Protein AF-A0A2I1HX69-F1 (afdb_monomer)

Secondary structure (DSSP, 8-state):
-HHHHHHHHHHHHT----SEEE-SSEEEEEEEETTEEEEEEEETTEEEEEEEEE----EEETTEEE----EEEEEEEGGGTEEEEEETTEEEEEEEEE-SSS-TT-EEEEEEEEEE----HHHHHT-HHHHHHHHHHHHHHHTSSSPPPPPHHHHGGGT-S--

Organism: NCBI:txid588596

Foldseek 3Di:
DVFVLVQLVQLVVQDPDPLWDDFDFKIWGWDFWQQKTKIFIDGPRDTLEIDIDGHQDWFDDPHDTGNIKDFSGWDADDRRQWIWTQMQQWIWIKGWDDPPPPDSPRTYIDGPFTATANRRVCCVPPVVVVVVVSSVVVSVQCPDPDHDDHDPVRVVRVVVPDD

Mean predicted aligned error: 9.06 Å

Nearest PDB structures (foldseek):
  4gq2-assembly1_P  TM=5.353E-01  e=1.768E+00  Schizosaccharomyces pombe
  4gq1-assembly1_A  TM=5.417E-01  e=8.609E+00  Schizosaccharomyces pombe
  4fhm-assembly1_A  TM=3.837E-01  e=7.689E+00  Schizosaccharomyces pombe 972h-

pLDDT: mean 76.68, std 12.68, range [36.97, 92.06]

Structure (mmCIF, N/CA/C/O backbone):
data_AF-A0A2I1HX69-F1
#
_entry.id   AF-A0A2I1HX69-F1
#
loop_
_atom_site.group_PDB
_atom_site.id
_atom_site.type_symbol
_atom_site.label_atom_id
_atom_site.label_alt_id
_atom_site.label_comp_id
_atom_site.label_asym_id
_atom_site.label_entity_id
_atom_site.label_seq_id
_atom_site.pdbx_PDB_ins_code
_atom_site.Cartn_x
_atom_site.Cartn_y
_atom_site.Cartn_z
_atom_site.occupancy
_atom_site.B_iso_or_equiv
_atom_site.auth_seq_id
_atom_site.auth_comp_id
_atom_site.auth_asym_id
_atom_site.auth_atom_id
_atom_site.pdbx_PDB_model_num
ATOM 1 N N . MET A 1 1 ? -2.886 -15.969 0.148 1.00 53.28 1 MET A N 1
ATOM 2 C CA . MET A 1 1 ? -2.211 -15.889 -1.166 1.00 53.28 1 MET A CA 1
ATOM 3 C C . MET A 1 1 ? -3.053 -15.129 -2.191 1.00 53.28 1 MET A C 1
ATOM 5 O O . MET A 1 1 ? -2.490 -14.429 -3.021 1.00 53.28 1 MET A O 1
ATOM 9 N N . ASP A 1 2 ? -4.384 -15.167 -2.075 1.00 71.88 2 ASP A N 1
ATOM 10 C CA . ASP A 1 2 ? -5.286 -14.515 -3.035 1.00 71.88 2 ASP A CA 1
ATOM 11 C C . ASP A 1 2 ? -5.300 -12.981 -2.963 1.00 71.88 2 ASP A C 1
ATOM 13 O O . ASP A 1 2 ? -5.399 -12.328 -3.995 1.00 71.88 2 ASP A O 1
ATOM 17 N N . THR A 1 3 ? -5.107 -12.378 -1.785 1.00 76.25 3 THR A N 1
ATOM 18 C CA . THR A 1 3 ? -5.197 -10.915 -1.603 1.00 76.25 3 THR A CA 1
ATOM 19 C C . THR A 1 3 ? -4.167 -10.127 -2.411 1.00 76.25 3 THR A C 1
ATOM 21 O O . THR A 1 3 ? -4.500 -9.122 -3.030 1.00 76.25 3 THR A O 1
ATOM 24 N N . VAL A 1 4 ? -2.915 -10.596 -2.454 1.00 76.44 4 VAL A N 1
ATOM 25 C CA . VAL A 1 4 ? -1.863 -9.949 -3.255 1.00 76.44 4 VAL A CA 1
ATOM 26 C C . VAL A 1 4 ? -2.141 -10.142 -4.750 1.00 76.44 4 VAL A C 1
ATOM 28 O O . VAL A 1 4 ? -1.932 -9.230 -5.541 1.00 76.44 4 VAL A O 1
ATOM 31 N N . SER A 1 5 ? -2.690 -11.292 -5.151 1.00 79.38 5 SER A N 1
ATOM 32 C CA . SER A 1 5 ? -3.111 -11.523 -6.539 1.00 79.38 5 SER A CA 1
ATOM 33 C C . SER A 1 5 ? -4.238 -10.569 -6.958 1.00 79.38 5 SER A C 1
ATOM 35 O O . SER A 1 5 ? -4.168 -9.981 -8.037 1.00 79.38 5 SER A O 1
ATOM 37 N N . ILE A 1 6 ? -5.224 -10.343 -6.080 1.00 82.81 6 ILE A N 1
ATOM 38 C CA . ILE A 1 6 ? -6.309 -9.366 -6.273 1.00 82.81 6 ILE A CA 1
ATOM 39 C C . ILE A 1 6 ? -5.747 -7.941 -6.376 1.00 82.81 6 ILE A C 1
ATOM 41 O O . ILE A 1 6 ? -6.145 -7.198 -7.271 1.00 82.81 6 ILE A O 1
ATOM 45 N N . LEU A 1 7 ? -4.774 -7.576 -5.534 1.00 85.75 7 LEU A N 1
ATOM 46 C CA . LEU A 1 7 ? -4.081 -6.282 -5.597 1.00 85.75 7 LEU A CA 1
ATOM 47 C C . LEU A 1 7 ? -3.451 -6.045 -6.981 1.00 85.75 7 LEU A C 1
ATOM 49 O O . LEU A 1 7 ? -3.661 -5.001 -7.596 1.00 85.75 7 LEU A O 1
ATOM 53 N N . PHE A 1 8 ? -2.741 -7.043 -7.520 1.00 84.25 8 PHE A N 1
ATOM 54 C CA . PHE A 1 8 ? -2.159 -6.956 -8.863 1.00 84.25 8 PHE A CA 1
ATOM 55 C C . PHE A 1 8 ? -3.206 -6.977 -9.987 1.00 84.25 8 PHE A C 1
ATOM 57 O O . PHE A 1 8 ? -2.941 -6.433 -11.054 1.00 84.25 8 PHE A O 1
ATOM 64 N N . GLN A 1 9 ? -4.373 -7.600 -9.793 1.00 83.38 9 GLN A N 1
ATOM 65 C CA . GLN A 1 9 ? -5.479 -7.539 -10.761 1.00 83.38 9 GLN A CA 1
ATOM 66 C C . GLN A 1 9 ? -6.113 -6.144 -10.814 1.00 83.38 9 GLN A C 1
ATOM 68 O O . GLN A 1 9 ? -6.395 -5.649 -11.903 1.00 83.38 9 GLN A O 1
ATOM 73 N N . LYS A 1 10 ? -6.287 -5.489 -9.661 1.00 83.31 10 LYS A N 1
ATOM 74 C CA . LYS A 1 10 ? -6.749 -4.095 -9.579 1.00 83.31 10 LYS A CA 1
ATOM 75 C C . LYS A 1 10 ? -5.788 -3.139 -10.289 1.00 83.31 10 LYS A C 1
ATOM 77 O O . LYS A 1 10 ? -6.214 -2.350 -11.129 1.00 83.31 10 LYS A O 1
ATOM 82 N N . ALA A 1 11 ? -4.486 -3.304 -10.045 1.00 80.75 11 ALA A N 1
ATOM 83 C CA . ALA A 1 11 ? -3.436 -2.538 -10.717 1.00 80.75 11 ALA A CA 1
ATOM 84 C C . ALA A 1 11 ? -3.437 -2.716 -12.251 1.00 80.75 11 ALA A C 1
ATOM 86 O O . ALA A 1 11 ? -3.149 -1.772 -12.987 1.00 80.75 11 ALA A O 1
ATOM 87 N N . ASP A 1 12 ? -3.787 -3.912 -12.741 1.00 78.00 12 ASP A N 1
ATOM 88 C CA . ASP A 1 12 ? -3.918 -4.216 -14.177 1.00 78.00 12 ASP A CA 1
ATOM 89 C C . ASP A 1 12 ? -5.037 -3.377 -14.827 1.00 78.00 12 ASP A C 1
ATOM 91 O O . ASP A 1 12 ? -4.883 -2.854 -15.932 1.00 78.00 12 ASP A O 1
ATOM 95 N N . ASN A 1 13 ? -6.149 -3.195 -14.108 1.00 71.12 13 ASN A N 1
ATOM 96 C CA . ASN A 1 13 ? -7.350 -2.527 -14.610 1.00 71.12 13 ASN A CA 1
ATOM 97 C C . ASN A 1 13 ? -7.335 -0.993 -14.461 1.00 71.12 13 ASN A C 1
ATOM 99 O O . ASN A 1 13 ? -8.248 -0.348 -14.978 1.00 71.12 13 ASN A O 1
ATOM 103 N N . ARG A 1 14 ? -6.328 -0.404 -13.788 1.00 62.47 14 ARG A N 1
ATOM 104 C CA . ARG A 1 14 ? -6.227 1.040 -13.462 1.00 62.47 14 ARG A CA 1
ATOM 105 C C . ARG A 1 14 ? -7.560 1.673 -13.035 1.00 62.47 14 ARG A C 1
ATOM 107 O O . ARG A 1 14 ? -7.845 2.819 -13.389 1.00 62.47 14 ARG A O 1
ATOM 114 N N . SER A 1 15 ? -8.397 0.949 -12.297 1.00 56.56 15 SER A N 1
ATOM 115 C CA . SER A 1 15 ? -9.481 1.621 -11.591 1.00 56.56 15 SER A CA 1
ATOM 116 C C . SER A 1 15 ? -8.821 2.576 -10.608 1.00 56.56 15 SER A C 1
ATOM 118 O O . SER A 1 15 ? -8.032 2.115 -9.788 1.00 56.56 15 SER A O 1
ATOM 120 N N . LEU A 1 16 ? -9.093 3.882 -10.723 1.00 56.28 16 LEU A N 1
ATOM 121 C CA . LEU A 1 16 ? -8.783 4.840 -9.661 1.00 56.28 16 LEU A CA 1
ATOM 122 C C . LEU A 1 16 ? -9.307 4.225 -8.363 1.00 56.28 16 LEU A C 1
ATOM 124 O O . LEU A 1 16 ? -10.518 4.024 -8.228 1.00 56.28 16 LEU A O 1
ATOM 128 N N . GLU A 1 17 ? -8.398 3.799 -7.488 1.00 60.59 17 GLU A N 1
ATOM 129 C CA . GLU A 1 17 ? -8.819 3.157 -6.253 1.00 60.59 17 GLU A CA 1
ATOM 130 C C . GLU A 1 17 ? -9.500 4.200 -5.374 1.00 60.59 17 GLU A C 1
ATOM 132 O O . GLU A 1 17 ? -9.122 5.376 -5.376 1.00 60.59 17 GLU A O 1
ATOM 137 N N . PRO A 1 18 ? -10.502 3.780 -4.598 1.00 61.00 18 PRO A N 1
ATOM 138 C CA . PRO A 1 18 ? -11.043 4.644 -3.580 1.00 61.00 18 PRO A CA 1
ATOM 139 C C . PRO A 1 18 ? -9.947 4.940 -2.545 1.00 61.00 18 PRO A C 1
ATOM 141 O O . PRO A 1 18 ? -9.294 4.033 -2.028 1.00 61.00 18 PRO A O 1
ATOM 144 N N . THR A 1 19 ? -9.793 6.222 -2.219 1.00 65.62 19 THR A N 1
ATOM 145 C CA . THR A 1 19 ? -9.029 6.731 -1.064 1.00 65.62 19 THR A CA 1
ATOM 146 C C . THR A 1 19 ? -9.501 6.064 0.237 1.00 65.62 19 THR A C 1
ATOM 148 O O . THR A 1 19 ? -8.739 5.879 1.178 1.00 65.62 19 THR A O 1
ATOM 151 N N . GLU A 1 20 ? -10.752 5.593 0.245 1.00 75.56 20 GLU A N 1
ATOM 152 C CA . GLU A 1 20 ? -11.404 4.949 1.371 1.00 75.56 20 GLU A CA 1
ATOM 153 C C . GLU A 1 20 ? -11.622 3.441 1.154 1.00 75.56 20 GLU A C 1
ATOM 155 O O . GLU A 1 20 ? -12.283 3.011 0.206 1.00 75.56 20 GLU A O 1
ATOM 160 N N . LEU A 1 21 ? -11.171 2.619 2.102 1.00 76.56 21 LEU A N 1
ATOM 161 C CA . LEU A 1 21 ? -11.472 1.189 2.157 1.00 76.56 21 LEU A CA 1
ATOM 162 C C . LEU A 1 21 ? -12.342 0.890 3.374 1.00 76.56 21 LEU A C 1
ATOM 164 O O . LEU A 1 21 ? -11.879 0.918 4.515 1.00 76.56 21 LEU A O 1
ATOM 168 N N . ALA A 1 22 ? -13.610 0.567 3.141 1.00 74.69 22 ALA A N 1
ATOM 169 C CA . ALA A 1 22 ? -14.534 0.189 4.202 1.00 74.69 22 ALA A CA 1
ATOM 170 C C . ALA A 1 22 ? -14.663 -1.335 4.306 1.00 74.69 22 ALA A C 1
ATOM 172 O O . ALA A 1 22 ? -14.965 -2.019 3.329 1.00 74.69 22 ALA A O 1
ATOM 173 N N . GLY A 1 23 ? -14.489 -1.855 5.518 1.00 66.31 23 GLY A N 1
ATOM 174 C CA . GLY A 1 23 ? -14.845 -3.217 5.886 1.00 66.31 23 GLY A CA 1
ATOM 175 C C . GLY A 1 23 ? -15.767 -3.238 7.105 1.00 66.31 23 GLY A C 1
ATOM 176 O O . GLY A 1 23 ? -15.994 -2.209 7.735 1.00 66.31 23 GLY A O 1
ATOM 177 N N . ASN A 1 24 ? -16.314 -4.412 7.437 1.00 68.38 24 ASN A N 1
ATOM 178 C CA . ASN A 1 24 ? -17.441 -4.617 8.367 1.00 68.38 24 ASN A CA 1
ATOM 179 C C . ASN A 1 24 ? -17.519 -3.678 9.594 1.00 68.38 24 ASN A C 1
ATOM 181 O O . ASN A 1 24 ? -18.615 -3.262 9.959 1.00 68.38 24 ASN A O 1
ATOM 185 N N . LEU A 1 25 ? -16.396 -3.368 10.258 1.00 79.12 25 LEU A N 1
ATOM 186 C CA . LEU A 1 25 ? -16.366 -2.529 11.469 1.00 79.12 25 LEU A CA 1
ATOM 187 C C . LEU A 1 25 ? -15.331 -1.395 11.446 1.00 79.12 25 LEU A C 1
ATOM 189 O O . LEU A 1 25 ? -15.392 -0.510 12.305 1.00 79.12 25 LEU A O 1
ATOM 193 N N . ILE A 1 26 ? -14.390 -1.431 10.503 1.00 84.56 26 ILE A N 1
ATOM 194 C CA . ILE A 1 26 ? -13.247 -0.523 10.417 1.00 84.56 26 ILE A CA 1
ATOM 195 C C . ILE A 1 26 ? -13.164 -0.001 8.985 1.00 84.56 26 ILE A C 1
ATOM 197 O O . ILE A 1 26 ? -13.303 -0.760 8.024 1.00 84.56 26 ILE A O 1
ATOM 201 N N . LYS A 1 27 ? -12.940 1.303 8.861 1.00 89.69 27 LYS A N 1
ATOM 202 C CA . LYS A 1 27 ? -12.682 1.994 7.603 1.00 89.69 27 LYS A CA 1
ATOM 203 C C . LYS A 1 27 ? -11.261 2.539 7.637 1.00 89.69 27 LYS A C 1
ATOM 205 O O . LYS A 1 27 ? -10.871 3.148 8.627 1.00 89.69 27 LYS A O 1
ATOM 210 N N . TRP A 1 28 ? -10.526 2.326 6.559 1.00 90.44 28 TRP A N 1
ATOM 211 C CA . TRP A 1 28 ? -9.242 2.961 6.306 1.00 90.44 28 TRP A CA 1
ATOM 212 C C . TRP A 1 28 ? -9.436 4.109 5.332 1.00 90.44 28 TRP A C 1
ATOM 214 O O . TRP A 1 28 ? -10.172 3.966 4.357 1.00 90.44 28 TRP A O 1
ATOM 224 N N . ASP A 1 29 ? -8.767 5.214 5.597 1.00 91.06 29 ASP A N 1
ATOM 225 C CA . ASP A 1 29 ? -8.635 6.334 4.681 1.00 91.06 29 ASP A CA 1
ATOM 226 C C . ASP A 1 29 ? -7.145 6.540 4.395 1.00 91.06 29 ASP A C 1
ATOM 228 O O . ASP A 1 29 ? -6.323 6.584 5.317 1.00 91.06 29 ASP A O 1
ATOM 232 N N . ILE A 1 30 ? -6.784 6.533 3.117 1.00 90.69 30 ILE A N 1
ATOM 233 C CA . ILE A 1 30 ? -5.407 6.436 2.634 1.00 90.69 30 ILE A CA 1
ATOM 234 C C . ILE A 1 30 ? -5.159 7.599 1.689 1.00 90.69 30 ILE A C 1
ATOM 236 O O . ILE A 1 30 ? -5.644 7.603 0.560 1.00 90.69 30 ILE A O 1
ATOM 240 N N . HIS A 1 31 ? -4.329 8.539 2.118 1.00 88.50 31 HIS A N 1
ATOM 241 C CA . HIS A 1 31 ? -3.884 9.640 1.276 1.00 88.50 31 HIS A CA 1
ATOM 242 C C . HIS A 1 31 ? -2.416 9.427 0.917 1.00 88.50 31 HIS A C 1
ATOM 244 O O . HIS A 1 31 ? -1.584 9.211 1.798 1.00 88.50 31 HIS A O 1
ATOM 250 N N . VAL A 1 32 ? -2.111 9.463 -0.379 1.00 85.31 32 VAL A N 1
ATOM 251 C CA . VAL A 1 32 ? -0.753 9.338 -0.916 1.00 85.31 32 VAL A CA 1
ATOM 252 C C . VAL A 1 32 ? -0.515 10.525 -1.837 1.00 85.31 32 VAL A C 1
ATOM 254 O O . VAL A 1 32 ? -1.306 10.737 -2.756 1.00 85.31 32 VAL A O 1
ATOM 257 N N . GLY A 1 33 ? 0.530 11.296 -1.559 1.00 82.31 33 GLY A N 1
ATOM 258 C CA . GLY A 1 33 ? 0.941 12.440 -2.369 1.00 82.31 33 GLY A CA 1
ATOM 259 C C . GLY A 1 33 ? 2.012 13.272 -1.670 1.00 82.31 33 GLY A C 1
ATOM 260 O O . GLY A 1 33 ? 2.161 13.200 -0.449 1.00 82.31 33 GLY A O 1
ATOM 261 N N . ASP A 1 34 ? 2.773 14.035 -2.448 1.00 79.81 34 ASP A N 1
ATOM 262 C CA . ASP A 1 34 ? 3.887 14.879 -1.996 1.00 79.81 34 ASP A CA 1
ATOM 263 C C . ASP A 1 34 ? 4.971 14.098 -1.221 1.00 79.81 34 ASP A C 1
ATOM 265 O O . ASP A 1 34 ? 5.597 14.618 -0.297 1.00 79.81 34 ASP A O 1
ATOM 269 N N . GLY A 1 35 ? 5.168 12.817 -1.559 1.00 79.62 35 GLY A N 1
ATOM 270 C CA . GLY A 1 35 ? 6.079 11.916 -0.836 1.00 79.62 35 GLY A CA 1
ATOM 271 C C . GLY A 1 35 ? 5.568 11.494 0.548 1.00 79.62 35 GLY A C 1
ATOM 272 O O . GLY A 1 35 ? 6.295 10.878 1.329 1.00 79.62 35 GLY A O 1
ATOM 273 N N . ILE A 1 36 ? 4.311 11.803 0.875 1.00 86.12 36 ILE A N 1
ATOM 274 C CA . ILE A 1 36 ? 3.687 11.505 2.164 1.00 86.12 36 ILE A CA 1
ATOM 275 C C . ILE A 1 36 ? 2.636 10.413 1.982 1.00 86.12 36 ILE A C 1
ATOM 277 O O . ILE A 1 36 ? 1.779 10.478 1.099 1.00 86.12 36 ILE A O 1
ATOM 281 N N . ILE A 1 37 ? 2.670 9.413 2.862 1.00 88.81 37 ILE A N 1
ATOM 282 C CA . ILE A 1 37 ? 1.570 8.465 3.049 1.00 88.81 37 ILE A CA 1
ATOM 283 C C . ILE A 1 37 ? 0.916 8.757 4.390 1.00 88.81 37 ILE A C 1
ATOM 285 O O . ILE A 1 37 ? 1.543 8.640 5.445 1.00 88.81 37 ILE A O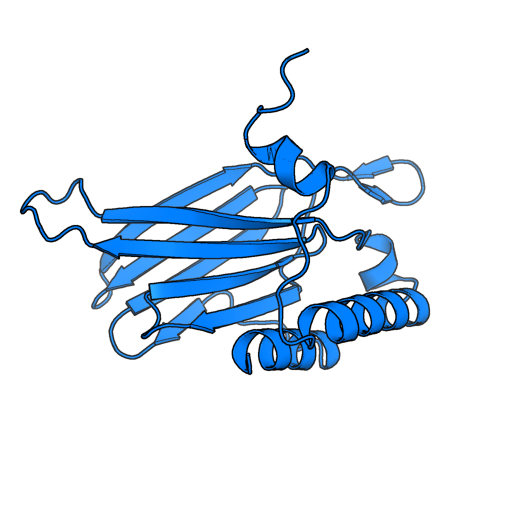 1
ATOM 289 N N . LYS A 1 38 ? -0.369 9.098 4.343 1.00 91.62 38 LYS A N 1
ATOM 290 C CA . LYS A 1 38 ? -1.221 9.292 5.510 1.00 91.62 38 LYS A CA 1
ATOM 291 C C . LYS A 1 38 ? -2.266 8.186 5.580 1.00 91.62 38 LYS A C 1
ATOM 293 O O . LYS A 1 38 ? -3.025 7.972 4.636 1.00 91.62 38 LYS A O 1
ATOM 298 N N . LEU A 1 39 ? -2.315 7.510 6.720 1.00 91.12 39 LEU A N 1
ATOM 299 C CA . LEU A 1 39 ? -3.253 6.439 7.026 1.00 91.12 39 LEU A CA 1
ATOM 300 C C . LEU A 1 39 ? -4.105 6.830 8.219 1.00 91.12 39 LEU A C 1
ATOM 302 O O . LEU A 1 39 ? -3.582 7.075 9.305 1.00 91.12 39 LEU A O 1
ATOM 306 N N . GLU A 1 40 ? -5.414 6.818 8.036 1.00 92.06 40 GLU A N 1
ATOM 307 C CA . GLU A 1 40 ? -6.387 7.078 9.087 1.00 92.06 40 GLU A CA 1
ATOM 308 C C . GLU A 1 40 ? -7.324 5.883 9.228 1.00 92.06 40 GLU A C 1
ATOM 310 O O . GLU A 1 40 ? -7.834 5.333 8.252 1.00 92.06 40 GLU A O 1
ATOM 315 N N . VAL A 1 41 ? -7.556 5.463 10.467 1.00 89.50 41 VAL A N 1
ATOM 316 C CA . VAL A 1 41 ? -8.439 4.342 10.785 1.00 89.50 41 VAL A CA 1
ATOM 317 C C . VAL A 1 41 ? -9.655 4.875 11.521 1.00 89.50 41 VAL A C 1
ATOM 319 O O . VAL A 1 41 ? -9.542 5.498 12.579 1.00 89.50 41 VAL A O 1
ATOM 322 N N . PHE A 1 42 ? -10.837 4.574 10.995 1.00 88.19 42 PHE A N 1
ATOM 323 C CA . PHE A 1 42 ? -12.126 4.970 11.540 1.00 88.19 42 PHE A CA 1
ATOM 324 C C . PHE A 1 42 ? -12.918 3.753 12.014 1.00 88.19 42 PHE A C 1
ATOM 326 O O . PHE A 1 42 ? -13.041 2.750 11.312 1.00 88.19 42 PHE A O 1
ATOM 333 N N . LYS A 1 43 ? -13.547 3.859 13.186 1.00 87.06 43 LYS A N 1
ATOM 334 C CA . LYS A 1 43 ? -14.467 2.845 13.728 1.00 87.06 43 LYS A CA 1
ATOM 335 C C . LYS A 1 43 ? -15.754 3.525 14.160 1.00 87.06 43 LYS A C 1
ATOM 337 O O . LYS A 1 43 ? -15.730 4.460 14.958 1.00 87.06 43 LYS A O 1
ATOM 342 N N . LYS A 1 44 ? -16.891 3.075 13.615 1.00 85.62 44 LYS A N 1
ATOM 343 C CA . LYS A 1 44 ? -18.216 3.700 13.829 1.00 85.62 44 LYS A CA 1
ATOM 344 C C . LYS A 1 44 ? -18.216 5.223 13.574 1.00 85.62 44 LYS A C 1
ATOM 346 O O . LYS A 1 44 ? -18.838 5.975 14.318 1.00 85.62 44 LYS A O 1
ATOM 351 N N . GLY A 1 45 ? -17.473 5.674 12.559 1.00 83.62 45 GLY A N 1
ATOM 352 C CA . GLY A 1 45 ? -17.372 7.089 12.177 1.00 83.62 45 GLY A CA 1
ATOM 353 C C . GLY A 1 45 ? -16.453 7.953 13.051 1.00 83.62 45 GLY A C 1
ATOM 354 O O . GLY A 1 45 ? -16.385 9.155 12.829 1.00 83.62 45 GLY A O 1
ATOM 355 N N . LYS A 1 46 ? -15.742 7.378 14.030 1.00 87.38 46 LYS A N 1
ATOM 356 C CA . LYS A 1 46 ? -14.738 8.092 14.834 1.00 87.38 46 LYS A CA 1
ATOM 357 C C . LYS A 1 46 ? -13.330 7.701 14.404 1.00 87.38 46 LYS A C 1
ATOM 359 O O . LYS A 1 46 ? -13.069 6.505 14.267 1.00 87.38 46 LYS A O 1
ATOM 364 N N . LEU A 1 47 ? -12.448 8.688 14.235 1.00 88.62 47 LEU A N 1
ATOM 365 C CA . LEU A 1 47 ? -11.012 8.469 14.053 1.00 88.62 47 LEU A CA 1
ATOM 366 C C . LEU A 1 47 ? -10.453 7.806 15.316 1.00 88.62 47 LEU A C 1
ATOM 368 O O . LEU A 1 47 ? -10.690 8.288 16.425 1.00 88.62 47 LEU A O 1
ATOM 372 N N . ILE A 1 48 ? -9.764 6.680 15.152 1.00 88.69 48 ILE A N 1
ATOM 373 C CA . ILE A 1 48 ? -9.195 5.910 16.267 1.00 88.69 48 ILE A CA 1
ATOM 374 C C . ILE A 1 48 ? -7.677 5.768 16.203 1.00 88.69 48 ILE A C 1
ATOM 376 O O 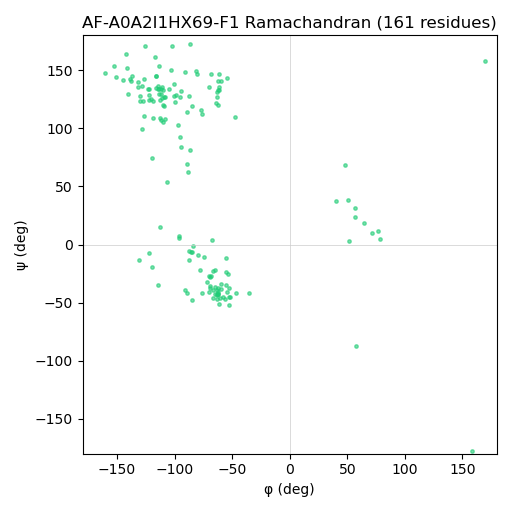. ILE A 1 48 ? -7.074 5.438 17.220 1.00 88.69 48 ILE A O 1
ATOM 380 N N . SER A 1 49 ? -7.070 5.967 15.035 1.00 87.88 49 SER A N 1
ATOM 381 C CA . SER A 1 49 ? -5.620 5.961 14.861 1.00 87.88 49 SER A CA 1
ATOM 382 C C . SER A 1 49 ? -5.260 6.674 13.564 1.00 87.88 49 SER A C 1
ATOM 384 O O . SER A 1 49 ? -6.023 6.625 12.598 1.00 87.88 49 SER A O 1
ATOM 386 N N . GLU A 1 50 ? -4.104 7.320 13.562 1.00 90.75 50 GLU A N 1
ATOM 387 C CA . GLU A 1 50 ? -3.533 8.044 12.432 1.00 90.75 50 GLU A CA 1
ATOM 388 C C . GLU A 1 50 ? -2.035 7.726 12.381 1.00 90.75 50 GLU A C 1
ATOM 390 O O . GLU A 1 50 ? -1.378 7.616 13.422 1.00 90.75 50 GLU A O 1
ATOM 395 N N . ARG A 1 51 ? -1.492 7.554 11.177 1.00 88.44 51 ARG A N 1
ATOM 396 C CA . ARG A 1 51 ? -0.055 7.418 10.928 1.00 88.44 51 ARG A CA 1
ATOM 397 C C . ARG A 1 51 ? 0.296 8.173 9.661 1.00 88.44 51 ARG A C 1
ATOM 399 O O . ARG A 1 51 ? -0.315 7.948 8.623 1.00 88.44 51 ARG A O 1
ATOM 406 N N . THR A 1 52 ? 1.313 9.015 9.760 1.00 89.06 52 THR A N 1
ATOM 407 C CA . THR A 1 52 ? 1.861 9.766 8.634 1.00 89.06 52 THR A CA 1
ATOM 408 C C . THR A 1 52 ? 3.330 9.419 8.507 1.00 89.06 52 THR A C 1
ATOM 410 O O . THR A 1 52 ? 4.067 9.476 9.492 1.00 89.06 52 THR A O 1
ATOM 413 N N . GLU A 1 53 ? 3.749 9.046 7.308 1.00 85.44 53 GLU A N 1
ATOM 414 C CA . GLU A 1 53 ? 5.129 8.698 6.995 1.00 85.44 53 GLU A CA 1
ATOM 415 C C . GLU A 1 53 ? 5.577 9.423 5.737 1.00 85.44 53 GLU A C 1
ATOM 417 O O . GLU A 1 53 ? 4.827 9.519 4.767 1.00 85.44 53 GLU A O 1
ATOM 422 N N . ASN A 1 54 ? 6.819 9.899 5.767 1.00 85.12 54 ASN A N 1
ATOM 423 C CA . ASN A 1 54 ? 7.462 10.529 4.626 1.00 85.12 54 ASN A CA 1
ATOM 424 C C . ASN A 1 54 ? 8.377 9.502 3.965 1.00 85.12 54 ASN A C 1
ATOM 426 O O . ASN A 1 54 ? 9.279 8.959 4.608 1.00 85.12 54 ASN A O 1
ATOM 430 N N . TYR A 1 55 ? 8.142 9.254 2.688 1.00 80.62 55 TYR A N 1
ATOM 431 C CA . TYR A 1 55 ? 8.883 8.317 1.867 1.00 80.62 55 TYR A CA 1
ATOM 432 C C . TYR A 1 55 ? 9.676 9.101 0.829 1.00 80.62 55 TYR A C 1
ATOM 434 O O . TYR A 1 55 ? 9.095 9.622 -0.111 1.00 80.62 55 TYR A O 1
ATOM 442 N N . HIS A 1 56 ? 10.998 9.175 1.012 1.00 80.44 56 HIS A N 1
ATOM 443 C CA . HIS A 1 56 ? 11.889 9.870 0.083 1.00 80.44 56 HIS A CA 1
ATOM 444 C C . HIS A 1 56 ? 12.473 8.892 -0.945 1.00 80.44 56 HIS A C 1
ATOM 446 O O . HIS A 1 56 ? 13.577 8.359 -0.757 1.00 80.44 56 HIS A O 1
ATOM 452 N N . PHE A 1 57 ? 11.731 8.625 -2.020 1.00 78.12 57 PHE A N 1
ATOM 453 C CA . PHE A 1 57 ? 12.185 7.817 -3.154 1.00 78.12 57 PHE A CA 1
ATOM 454 C C . PHE A 1 57 ? 12.158 8.625 -4.457 1.00 78.12 57 PHE A C 1
ATOM 456 O O . PHE A 1 57 ? 11.344 8.356 -5.343 1.00 78.12 57 PHE A O 1
ATOM 463 N N . PRO A 1 58 ? 13.107 9.557 -4.646 1.00 77.25 58 PRO A N 1
ATOM 464 C CA . PRO A 1 58 ? 13.098 10.419 -5.810 1.00 77.25 58 PRO A CA 1
ATOM 465 C C . PRO A 1 58 ? 13.236 9.611 -7.101 1.00 77.25 58 PRO A C 1
ATOM 467 O O . PRO A 1 58 ? 14.132 8.772 -7.248 1.00 77.25 58 PRO A O 1
ATOM 470 N N . TYR A 1 59 ? 12.385 9.910 -8.073 1.00 73.81 59 TYR A N 1
ATOM 471 C CA . TYR A 1 59 ? 12.458 9.371 -9.421 1.00 73.81 59 TYR A CA 1
ATOM 472 C C . TYR A 1 59 ? 12.791 10.485 -10.414 1.00 73.81 59 TYR A C 1
ATOM 474 O O . TYR A 1 59 ? 12.522 11.668 -10.200 1.00 73.81 59 TYR A O 1
ATOM 482 N N . LYS A 1 60 ? 13.418 10.104 -11.529 1.00 71.62 60 LYS A N 1
ATOM 483 C CA . LYS A 1 60 ? 13.779 11.055 -12.579 1.00 71.62 60 LYS A CA 1
ATOM 484 C C . LYS A 1 60 ? 12.591 11.271 -13.511 1.00 71.62 60 LYS A C 1
ATOM 486 O O . LYS A 1 60 ? 12.178 10.343 -14.210 1.00 71.62 60 LYS A O 1
ATOM 491 N N . TYR A 1 61 ? 12.112 12.504 -13.589 1.00 69.31 61 TYR A N 1
ATOM 492 C CA . TYR A 1 61 ? 11.132 12.940 -14.572 1.00 69.31 61 TYR A CA 1
ATOM 493 C C . TYR A 1 61 ? 11.799 13.880 -15.572 1.00 69.31 61 TYR A C 1
ATOM 495 O O . TYR A 1 61 ? 12.085 15.035 -15.270 1.00 69.31 61 TYR A O 1
ATOM 503 N N . ILE A 1 62 ? 12.054 13.382 -16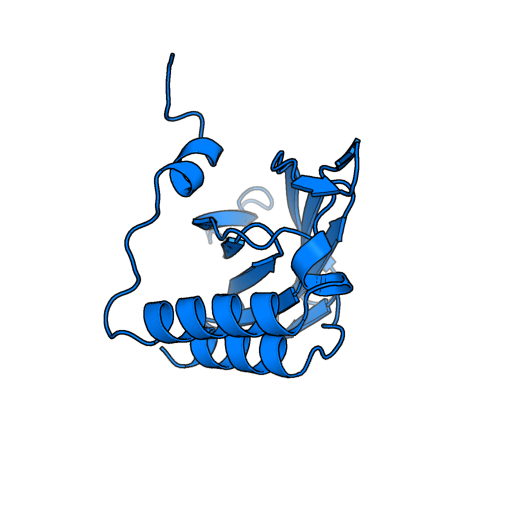.785 1.00 73.62 62 ILE A N 1
ATOM 504 C CA . ILE A 1 62 ? 12.716 14.129 -17.867 1.00 73.62 62 ILE A CA 1
ATOM 505 C C . ILE A 1 62 ? 14.108 14.641 -17.439 1.00 73.62 62 ILE A C 1
ATOM 507 O O . ILE A 1 62 ? 15.100 13.940 -17.652 1.00 73.62 62 ILE A O 1
ATOM 511 N N . ASN A 1 63 ? 14.179 15.826 -16.824 1.00 73.44 63 ASN A N 1
ATOM 512 C CA . ASN A 1 63 ? 15.401 16.495 -16.379 1.00 73.44 63 ASN A CA 1
ATOM 513 C C . ASN A 1 63 ? 15.426 16.820 -14.877 1.00 73.44 63 ASN A C 1
ATOM 515 O O . ASN A 1 63 ? 16.490 17.197 -14.395 1.00 73.44 63 ASN A O 1
ATOM 519 N N . ASP A 1 64 ? 14.322 16.616 -14.154 1.00 75.62 64 ASP A N 1
ATOM 520 C CA . ASP A 1 64 ? 14.203 16.927 -12.729 1.00 75.62 64 ASP A CA 1
ATOM 521 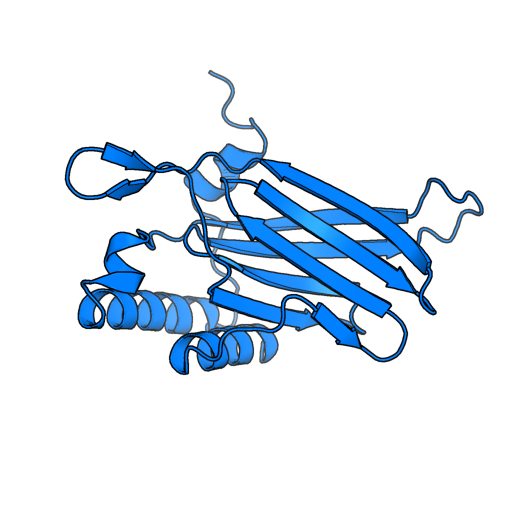C C . ASP A 1 64 ? 13.957 15.663 -11.896 1.00 75.62 64 ASP A C 1
ATOM 523 O O . ASP A 1 64 ? 13.584 14.603 -12.414 1.00 75.62 64 ASP A O 1
ATOM 527 N N . PHE A 1 65 ? 14.213 15.769 -10.594 1.00 74.94 65 PHE A N 1
ATOM 528 C CA . PHE A 1 65 ? 13.880 14.733 -9.623 1.00 74.94 65 PHE A CA 1
ATOM 529 C C . PHE A 1 65 ? 12.602 15.120 -8.897 1.00 74.94 65 PHE A C 1
ATOM 531 O O . PHE A 1 65 ? 12.505 16.216 -8.349 1.00 74.94 65 PHE A O 1
ATOM 538 N N . HIS A 1 66 ? 11.648 14.201 -8.889 1.00 74.62 66 HIS A N 1
ATOM 539 C CA . HIS A 1 66 ? 10.400 14.332 -8.156 1.00 74.62 66 HIS A CA 1
ATOM 540 C C . HIS A 1 66 ? 10.342 13.245 -7.100 1.00 74.62 66 HIS A C 1
ATOM 542 O O . HIS A 1 66 ? 10.827 12.139 -7.321 1.00 74.62 66 HIS A O 1
ATOM 548 N N . ASP A 1 67 ? 9.747 13.576 -5.966 1.00 76.56 67 ASP A N 1
ATOM 549 C CA . ASP A 1 67 ? 9.565 12.665 -4.836 1.00 76.56 67 ASP A CA 1
ATOM 550 C C . ASP A 1 67 ? 8.086 12.327 -4.618 1.00 76.56 67 ASP A C 1
ATOM 552 O O . ASP A 1 67 ? 7.687 11.849 -3.564 1.00 76.56 67 ASP A O 1
ATOM 556 N N . ASP A 1 68 ? 7.256 12.629 -5.618 1.00 79.12 68 ASP A N 1
ATOM 557 C CA . ASP A 1 68 ? 5.830 12.366 -5.543 1.00 79.12 68 ASP A CA 1
ATOM 558 C C . ASP A 1 68 ? 5.525 10.900 -5.863 1.00 79.12 68 ASP A C 1
ATOM 560 O O . ASP A 1 68 ? 6.215 10.228 -6.639 1.00 79.12 68 ASP A O 1
ATOM 564 N N . HIS A 1 69 ? 4.504 10.370 -5.210 1.00 80.44 69 HIS A N 1
ATOM 565 C CA . HIS A 1 69 ? 4.141 8.970 -5.291 1.00 80.44 69 HIS A CA 1
ATOM 566 C C . HIS A 1 69 ? 2.639 8.831 -5.407 1.00 80.44 69 HIS A C 1
ATOM 568 O O . HIS A 1 69 ? 1.876 9.556 -4.782 1.00 80.44 69 HIS A O 1
ATOM 574 N N . GLU A 1 70 ? 2.216 7.831 -6.171 1.00 82.00 70 GLU A N 1
ATOM 575 C CA . GLU A 1 70 ? 0.803 7.551 -6.378 1.00 82.00 70 GLU A CA 1
ATOM 576 C C . GLU A 1 70 ? 0.442 6.179 -5.812 1.00 82.00 70 GLU A C 1
ATOM 578 O O . GLU A 1 70 ? 1.214 5.211 -5.893 1.00 82.00 70 GLU A O 1
ATOM 583 N N . LEU A 1 71 ? -0.775 6.079 -5.278 1.00 86.56 71 LEU A N 1
ATOM 584 C CA . LEU A 1 71 ? -1.386 4.804 -4.932 1.00 86.56 71 LEU A CA 1
ATOM 585 C C . LEU A 1 71 ? -1.893 4.121 -6.209 1.00 86.56 71 LEU A C 1
ATOM 587 O O . LEU A 1 71 ? -2.812 4.603 -6.864 1.00 86.56 71 LEU A O 1
ATOM 591 N N . ILE A 1 72 ? -1.317 2.967 -6.544 1.00 85.31 72 ILE A N 1
ATOM 592 C CA . ILE A 1 72 ? -1.717 2.165 -7.709 1.00 85.31 72 ILE A CA 1
ATOM 593 C C . ILE A 1 72 ? -2.897 1.260 -7.356 1.00 85.31 72 ILE A C 1
ATOM 595 O O . ILE A 1 72 ? -3.844 1.137 -8.128 1.00 85.31 72 ILE A O 1
ATOM 599 N N . ALA A 1 73 ? -2.803 0.556 -6.226 1.00 87.88 73 ALA A N 1
ATOM 600 C CA . ALA A 1 73 ? -3.833 -0.368 -5.775 1.00 87.88 73 ALA A CA 1
ATOM 601 C C . ALA A 1 73 ? -3.819 -0.507 -4.250 1.00 87.88 73 ALA A C 1
ATOM 603 O O . ALA A 1 73 ? -2.770 -0.384 -3.618 1.00 87.88 73 ALA A O 1
ATOM 604 N N . SER A 1 74 ? -4.959 -0.850 -3.656 1.00 89.25 74 SER A N 1
ATOM 605 C CA . SER A 1 74 ? -5.046 -1.153 -2.228 1.00 89.25 74 SER A CA 1
ATOM 606 C C . SER A 1 74 ? -6.007 -2.315 -1.944 1.00 89.25 74 SER A C 1
ATOM 608 O O . SER A 1 74 ? -6.926 -2.625 -2.715 1.00 89.25 74 SER A O 1
ATOM 610 N N . SER A 1 75 ? -5.759 -3.037 -0.850 1.00 88.44 75 SER A N 1
ATOM 611 C CA . SER A 1 75 ? -6.598 -4.156 -0.416 1.00 88.44 75 SER A CA 1
ATOM 612 C C . SER A 1 75 ? -6.565 -4.336 1.095 1.00 88.44 75 SER A C 1
ATOM 614 O O . SER A 1 75 ? -5.518 -4.209 1.726 1.00 88.44 75 SER A O 1
ATOM 616 N N . LEU A 1 76 ? -7.706 -4.729 1.657 1.00 88.06 76 LEU A N 1
ATOM 617 C CA . LEU A 1 76 ? -7.828 -5.129 3.056 1.00 88.06 76 LEU A CA 1
ATOM 618 C C . LEU A 1 76 ? -7.615 -6.640 3.216 1.00 88.06 76 LEU A C 1
ATOM 620 O O . LEU A 1 76 ? -7.938 -7.430 2.324 1.00 88.06 76 LEU A O 1
ATOM 624 N N . PHE A 1 77 ? -7.061 -7.042 4.356 1.00 83.50 77 PHE A N 1
ATOM 625 C CA . PHE A 1 77 ? -6.841 -8.433 4.744 1.00 83.50 77 PHE A CA 1
ATOM 626 C C . PHE A 1 77 ? -7.097 -8.631 6.244 1.00 83.50 77 PHE A C 1
ATOM 628 O O . PHE A 1 77 ? -7.154 -7.665 7.000 1.00 83.50 77 PHE A O 1
ATOM 635 N N . ASN A 1 78 ? -7.252 -9.894 6.664 1.00 80.19 78 ASN A N 1
ATOM 636 C CA . ASN A 1 78 ? -7.416 -10.301 8.062 1.00 80.19 78 ASN A CA 1
ATOM 637 C C . ASN A 1 78 ? -8.470 -9.461 8.807 1.00 80.19 78 ASN A C 1
ATOM 639 O O . ASN A 1 78 ? -8.135 -8.638 9.648 1.00 80.19 78 ASN A O 1
ATOM 643 N N . ASN A 1 79 ? -9.745 -9.615 8.436 1.00 80.75 79 ASN A N 1
ATOM 644 C CA . ASN A 1 79 ? -10.866 -8.857 9.011 1.00 80.75 79 ASN A CA 1
ATOM 645 C C . ASN A 1 79 ? -10.748 -7.323 8.923 1.00 80.75 79 ASN A C 1
ATOM 647 O O . ASN A 1 79 ? -11.457 -6.617 9.638 1.00 80.75 79 ASN A O 1
ATOM 651 N N . ASN A 1 80 ? -9.958 -6.818 7.969 1.00 82.00 80 ASN A N 1
ATOM 652 C CA . ASN A 1 80 ? -9.693 -5.394 7.722 1.00 82.00 80 ASN A CA 1
ATOM 653 C C . ASN A 1 80 ? -8.720 -4.740 8.711 1.00 82.00 80 ASN A C 1
ATOM 655 O O . ASN A 1 80 ? -8.558 -3.520 8.686 1.00 82.00 80 ASN A O 1
ATOM 659 N N . ASP A 1 81 ? -8.035 -5.541 9.527 1.00 85.12 81 ASP A N 1
ATOM 660 C CA . ASP A 1 81 ? -6.977 -5.057 10.416 1.00 85.12 81 ASP A CA 1
ATOM 661 C C . ASP A 1 81 ? -5.669 -4.813 9.652 1.00 85.12 81 ASP A C 1
ATOM 663 O O . ASP A 1 81 ? -4.818 -4.045 10.090 1.00 85.12 81 ASP A O 1
ATOM 667 N N . ILE A 1 82 ? -5.495 -5.455 8.495 1.00 85.62 82 ILE A N 1
ATOM 668 C CA . ILE A 1 82 ? -4.304 -5.322 7.655 1.00 85.62 82 ILE A CA 1
ATOM 669 C C . ILE A 1 82 ? -4.686 -4.601 6.368 1.00 85.62 82 ILE A C 1
ATOM 671 O O . ILE A 1 82 ? -5.616 -5.023 5.676 1.00 85.62 82 ILE A O 1
ATOM 675 N N . VAL A 1 83 ? -3.933 -3.562 6.014 1.00 88.88 83 VAL A N 1
ATOM 676 C CA . VAL A 1 83 ? -4.038 -2.892 4.716 1.00 88.88 83 VAL A CA 1
ATOM 677 C C . VAL A 1 83 ? -2.758 -3.113 3.915 1.00 88.88 83 VAL A C 1
ATOM 679 O O . VAL A 1 83 ? -1.645 -2.938 4.409 1.00 88.88 83 VAL A O 1
ATOM 682 N N . ILE A 1 84 ? -2.927 -3.557 2.674 1.00 89.31 84 ILE A N 1
ATOM 683 C CA . ILE A 1 84 ? -1.852 -3.792 1.714 1.00 89.31 84 ILE A CA 1
ATOM 684 C C . ILE A 1 84 ? -1.980 -2.724 0.634 1.00 89.31 84 ILE A C 1
ATOM 686 O O . ILE A 1 84 ? -3.005 -2.654 -0.047 1.00 89.31 84 ILE A O 1
ATOM 690 N N . LEU A 1 85 ? -0.941 -1.913 0.475 1.00 90.38 85 LEU A N 1
ATOM 691 C CA . LEU A 1 85 ? -0.854 -0.835 -0.501 1.00 90.38 85 LEU A CA 1
ATOM 692 C C . LEU A 1 85 ? 0.169 -1.209 -1.565 1.00 90.38 85 LEU A C 1
ATOM 694 O O . LEU A 1 85 ? 1.254 -1.680 -1.242 1.00 90.38 85 LEU A O 1
ATOM 698 N N . LEU A 1 86 ? -0.165 -0.979 -2.826 1.00 88.56 86 LEU A N 1
ATOM 699 C CA . LEU A 1 86 ? 0.776 -0.954 -3.936 1.00 88.56 86 LEU A CA 1
ATOM 700 C C . LEU A 1 86 ? 0.912 0.503 -4.372 1.00 88.56 86 LEU A C 1
ATOM 702 O O . LEU A 1 86 ? -0.016 1.057 -4.957 1.00 88.56 86 LEU A O 1
ATOM 706 N N . ALA A 1 87 ? 2.055 1.105 -4.076 1.00 86.88 87 ALA A N 1
ATOM 707 C CA . ALA A 1 87 ? 2.452 2.428 -4.535 1.00 86.88 87 ALA A CA 1
ATOM 708 C C . ALA A 1 87 ? 3.455 2.313 -5.695 1.00 86.88 87 ALA A C 1
ATOM 710 O O . ALA A 1 87 ? 3.966 1.228 -5.994 1.00 86.88 87 ALA A O 1
ATOM 711 N N . THR A 1 88 ? 3.769 3.434 -6.337 1.00 83.00 88 THR A N 1
ATOM 712 C CA . THR A 1 88 ? 4.814 3.518 -7.376 1.00 83.00 88 THR A CA 1
ATOM 713 C C . THR A 1 88 ? 6.169 2.991 -6.885 1.00 83.00 88 THR A C 1
ATOM 715 O O . THR A 1 88 ? 6.836 2.218 -7.565 1.00 83.00 88 THR A O 1
ATOM 718 N N . PHE A 1 89 ? 6.554 3.292 -5.653 1.00 83.56 89 PHE A N 1
ATOM 719 C CA . PHE A 1 89 ? 7.847 2.870 -5.115 1.00 83.56 89 PHE A CA 1
ATOM 720 C C . PHE A 1 89 ? 7.841 1.475 -4.463 1.00 83.56 89 PHE A C 1
ATOM 722 O O . PHE A 1 89 ? 8.899 0.977 -4.077 1.00 83.56 89 PHE A O 1
ATOM 729 N N . GLY A 1 90 ? 6.692 0.803 -4.315 1.00 87.31 90 GLY A N 1
ATOM 730 C CA . GLY A 1 90 ? 6.670 -0.521 -3.687 1.00 87.31 90 GLY A CA 1
ATOM 731 C C . GLY A 1 90 ? 5.341 -0.987 -3.107 1.00 87.31 90 GLY A C 1
ATOM 732 O O . GLY A 1 90 ? 4.319 -0.311 -3.185 1.00 87.31 90 GLY A O 1
ATOM 733 N N . ILE A 1 91 ? 5.372 -2.178 -2.502 1.00 88.94 91 ILE A N 1
ATOM 734 C CA . ILE A 1 91 ? 4.265 -2.708 -1.699 1.00 88.94 91 ILE A CA 1
ATOM 735 C C . ILE A 1 91 ? 4.521 -2.399 -0.228 1.00 88.94 91 ILE A C 1
ATOM 737 O O . ILE A 1 91 ? 5.556 -2.796 0.309 1.00 88.94 91 ILE A O 1
ATOM 741 N N . LEU A 1 92 ? 3.550 -1.774 0.430 1.00 90.00 92 LEU A N 1
ATOM 742 C CA . LEU A 1 92 ? 3.550 -1.517 1.866 1.00 90.00 92 LEU A CA 1
ATOM 743 C C . LEU A 1 92 ? 2.456 -2.347 2.538 1.00 90.00 92 LEU A C 1
ATOM 745 O O . LEU A 1 92 ? 1.322 -2.398 2.061 1.00 90.00 92 LEU A O 1
ATOM 749 N N . ILE A 1 93 ? 2.785 -3.009 3.643 1.00 90.06 93 ILE A N 1
ATOM 750 C CA . ILE A 1 93 ? 1.838 -3.803 4.429 1.00 90.06 93 ILE A CA 1
ATOM 751 C C . ILE A 1 93 ? 1.756 -3.200 5.820 1.00 90.06 93 ILE A C 1
ATOM 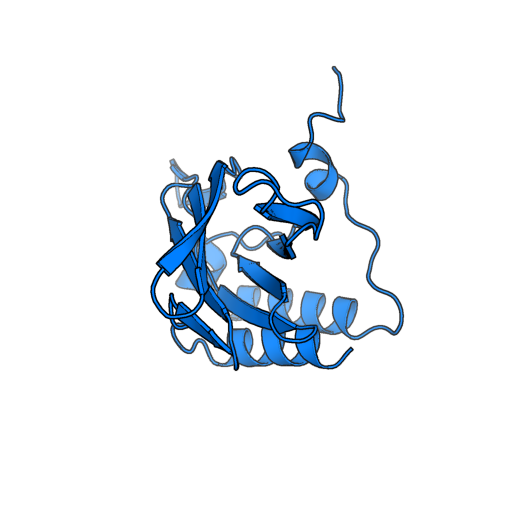753 O O . ILE A 1 93 ? 2.678 -3.354 6.624 1.00 90.06 93 ILE A O 1
ATOM 757 N N . TYR A 1 94 ? 0.626 -2.568 6.110 1.00 89.50 94 TYR A N 1
ATOM 758 C CA . TYR A 1 94 ? 0.341 -2.004 7.417 1.00 89.50 94 TYR A CA 1
ATOM 759 C C . TYR A 1 94 ? -0.623 -2.879 8.195 1.00 89.50 94 TYR A C 1
ATOM 761 O O . TYR A 1 94 ? -1.478 -3.569 7.641 1.00 89.50 94 TYR A O 1
ATOM 769 N N . THR A 1 95 ? -0.496 -2.849 9.511 1.00 90.06 95 THR A N 1
ATOM 770 C CA . THR A 1 95 ? -1.409 -3.519 10.429 1.00 90.06 95 THR A CA 1
ATOM 771 C C . THR A 1 95 ? -1.856 -2.545 11.492 1.00 90.06 95 THR A C 1
ATOM 773 O O . THR A 1 95 ? -1.042 -1.891 12.140 1.00 90.06 95 THR A O 1
ATOM 776 N N . PHE A 1 96 ? -3.163 -2.456 11.660 1.00 88.25 96 PHE A N 1
ATOM 777 C CA . PHE A 1 96 ? -3.797 -1.788 12.772 1.00 88.25 96 PHE A CA 1
ATOM 778 C C . PHE A 1 96 ? -3.953 -2.784 13.920 1.00 88.25 96 PHE A C 1
ATOM 780 O O . PHE A 1 96 ? -4.485 -3.879 13.741 1.00 88.25 96 PHE A O 1
ATOM 787 N N . SER A 1 97 ? -3.481 -2.401 15.104 1.00 83.69 97 SER A N 1
ATOM 788 C CA . SER A 1 97 ? -3.665 -3.170 16.330 1.00 83.69 97 SER A CA 1
ATOM 789 C C . SER A 1 97 ? -4.379 -2.319 17.372 1.00 83.69 97 SER A C 1
ATOM 791 O O . SER A 1 97 ? -3.934 -1.227 17.734 1.00 83.69 97 SER A O 1
ATOM 793 N N . GLU A 1 98 ? -5.495 -2.844 17.870 1.00 75.88 98 GLU A N 1
ATOM 794 C CA . GLU A 1 98 ? -6.188 -2.339 19.050 1.00 75.88 98 GLU A CA 1
ATOM 795 C C . GLU A 1 98 ? -5.701 -3.172 20.243 1.00 75.88 98 GLU A C 1
ATOM 797 O O . GLU A 1 98 ? -6.207 -4.260 20.514 1.00 75.88 98 GLU A O 1
ATOM 802 N N . ASN A 1 99 ? -4.660 -2.705 20.939 1.00 62.03 99 ASN A N 1
ATOM 803 C CA . ASN A 1 99 ? -4.183 -3.399 22.132 1.00 62.03 99 ASN A CA 1
ATOM 804 C C . ASN A 1 99 ? -5.279 -3.366 23.212 1.00 62.03 99 ASN A C 1
ATOM 806 O O . ASN A 1 99 ? -5.692 -2.306 23.674 1.00 62.03 99 ASN A O 1
ATOM 810 N N . ASN A 1 100 ? -5.720 -4.541 23.669 1.00 53.22 100 ASN A N 1
ATOM 811 C CA . ASN A 1 100 ? -6.809 -4.695 24.647 1.00 53.22 100 ASN A CA 1
ATOM 812 C C . ASN A 1 100 ? -6.481 -4.180 26.070 1.00 53.22 100 ASN A C 1
ATOM 814 O O . ASN A 1 100 ? -7.295 -4.331 26.981 1.00 53.22 100 ASN A O 1
ATOM 818 N N . LYS A 1 101 ? -5.306 -3.577 26.304 1.00 50.72 101 LYS A N 1
ATOM 819 C CA . LYS A 1 101 ? -4.895 -3.042 27.614 1.00 50.72 101 LYS A CA 1
ATOM 820 C C . LYS A 1 101 ? -5.345 -1.586 27.819 1.00 50.72 101 LYS A C 1
ATOM 822 O O . LYS A 1 101 ? -4.545 -0.701 28.052 1.00 50.72 101 LYS A O 1
ATOM 827 N N . SER A 1 102 ? -6.660 -1.377 27.818 1.00 45.56 102 SER A N 1
ATOM 828 C CA . SER A 1 102 ? -7.412 -0.323 28.536 1.00 45.56 102 SER A CA 1
ATOM 829 C C . SER A 1 102 ? -7.039 1.169 28.431 1.00 45.56 102 SER A C 1
ATOM 831 O O . SER A 1 102 ? -7.710 1.960 29.091 1.00 45.56 102 SER A O 1
ATOM 833 N N . SER A 1 103 ? -6.058 1.611 27.643 1.00 50.66 103 SER A N 1
ATOM 834 C CA . SER A 1 103 ? -5.808 3.046 27.452 1.00 50.66 103 SER A CA 1
ATOM 835 C C . SER A 1 103 ? -6.044 3.458 25.999 1.00 50.66 103 SER A C 1
ATOM 837 O O . SER A 1 103 ? -5.613 2.788 25.065 1.00 50.66 103 SER A O 1
ATOM 839 N N . GLU A 1 104 ? -6.740 4.580 25.781 1.00 49.44 104 GLU A N 1
ATOM 840 C CA . GLU A 1 104 ? -6.986 5.158 24.445 1.00 49.44 104 GLU A CA 1
ATOM 841 C C . GLU A 1 104 ? -5.695 5.418 23.640 1.00 49.44 104 GLU A C 1
ATOM 843 O O . GLU A 1 104 ? -5.766 5.641 22.435 1.00 49.44 104 GLU A O 1
ATOM 848 N N . LYS A 1 105 ? -4.519 5.339 24.280 1.00 51.19 105 LYS A N 1
ATOM 849 C CA . LYS A 1 105 ? -3.196 5.527 23.675 1.00 51.19 105 LYS A CA 1
ATOM 850 C C . LYS A 1 105 ? -2.592 4.278 23.022 1.00 51.19 105 LYS A C 1
ATOM 852 O O . LYS A 1 105 ? -1.562 4.406 22.372 1.00 51.19 105 LYS A O 1
ATOM 857 N N . ASP A 1 106 ? -3.209 3.102 23.141 1.00 60.97 106 ASP A N 1
ATOM 858 C CA . ASP A 1 106 ? -2.599 1.845 22.671 1.00 60.97 106 ASP A CA 1
ATOM 859 C C . ASP A 1 106 ? -3.040 1.412 21.255 1.00 60.97 106 ASP A C 1
ATOM 861 O O . ASP A 1 106 ? -2.710 0.314 20.800 1.00 60.97 106 ASP A O 1
ATOM 865 N N . LYS A 1 107 ? -3.784 2.262 20.534 1.00 69.69 107 LYS A N 1
ATOM 866 C CA . LYS A 1 107 ? -4.219 2.014 19.149 1.00 69.69 107 LYS A CA 1
ATOM 867 C C . LYS A 1 107 ? -3.190 2.533 18.165 1.00 69.69 107 LYS A C 1
ATOM 869 O O . LYS A 1 107 ? -2.985 3.739 18.050 1.00 69.69 107 LYS A O 1
ATOM 874 N N . SER A 1 108 ? -2.566 1.622 17.438 1.00 82.25 108 SER A N 1
ATOM 875 C CA . SER A 1 108 ? -1.430 1.960 16.584 1.00 82.25 108 SER A CA 1
ATOM 876 C C . SER A 1 108 ? -1.497 1.244 15.246 1.00 82.25 108 SER A C 1
ATOM 878 O O . SER A 1 108 ? -1.916 0.090 15.140 1.00 82.25 108 SER A O 1
ATOM 880 N N . ILE A 1 109 ? -1.088 1.977 14.217 1.00 86.88 109 ILE A N 1
ATOM 881 C CA . ILE A 1 109 ? -0.824 1.468 12.877 1.00 86.88 109 ILE A CA 1
ATOM 882 C C . ILE A 1 109 ? 0.673 1.172 12.817 1.00 86.88 109 ILE A C 1
ATOM 884 O O . ILE A 1 109 ? 1.474 2.023 13.203 1.00 86.88 109 ILE A O 1
ATOM 888 N N . PHE A 1 110 ? 1.057 -0.002 12.330 1.00 86.31 110 PHE A N 1
ATOM 889 C CA . PHE A 1 110 ? 2.447 -0.429 12.173 1.00 86.31 110 PHE A CA 1
ATOM 890 C C . PHE A 1 110 ? 2.719 -0.801 10.724 1.00 86.31 110 PHE A C 1
ATOM 892 O O . PHE A 1 110 ? 1.928 -1.533 10.133 1.00 86.31 110 PHE A O 1
ATOM 899 N N . LEU A 1 111 ? 3.837 -0.335 10.167 1.00 87.44 111 LEU A N 1
ATOM 900 C CA . LEU A 1 111 ? 4.381 -0.891 8.932 1.00 87.44 111 LEU A CA 1
ATOM 901 C C . LEU A 1 111 ? 5.053 -2.225 9.278 1.00 87.44 111 LEU A C 1
ATOM 903 O O . LEU A 1 111 ? 6.051 -2.245 9.991 1.00 87.44 111 LEU A O 1
ATOM 907 N N . ASN A 1 112 ? 4.489 -3.335 8.809 1.00 85.38 112 ASN A N 1
ATOM 908 C CA . ASN A 1 112 ? 5.031 -4.669 9.073 1.00 85.38 112 ASN A CA 1
ATOM 909 C C . ASN A 1 112 ? 6.020 -5.111 8.000 1.00 85.38 112 ASN A C 1
ATOM 911 O O . ASN A 1 112 ? 7.010 -5.772 8.302 1.00 85.38 112 ASN A O 1
ATOM 915 N N . TYR A 1 113 ? 5.726 -4.787 6.742 1.00 84.06 113 TYR A N 1
ATOM 916 C CA . TYR A 1 113 ? 6.576 -5.150 5.619 1.00 84.06 113 TYR A CA 1
ATOM 917 C C . TYR A 1 113 ? 6.566 -4.056 4.569 1.00 84.06 113 TYR A C 1
ATOM 919 O O . TYR A 1 113 ? 5.515 -3.505 4.240 1.00 84.06 113 TYR A O 1
ATOM 927 N N . PHE A 1 114 ? 7.733 -3.835 3.983 1.00 87.19 114 PHE A N 1
ATOM 928 C CA . PHE A 1 114 ? 7.903 -3.019 2.801 1.00 87.19 114 PHE A CA 1
ATOM 929 C C . PHE A 1 114 ? 8.684 -3.805 1.746 1.00 87.19 114 PHE A C 1
ATOM 931 O O . PHE A 1 114 ? 9.653 -4.494 2.061 1.00 87.19 114 PHE A O 1
ATOM 938 N N . TYR A 1 115 ? 8.234 -3.723 0.496 1.00 85.88 115 TYR A N 1
ATOM 939 C CA . TYR A 1 115 ? 8.892 -4.321 -0.660 1.00 85.88 115 TYR A CA 1
ATOM 940 C C . TYR A 1 115 ? 9.073 -3.256 -1.732 1.00 85.88 115 TYR A C 1
ATOM 942 O O . TYR A 1 115 ? 8.145 -2.979 -2.496 1.00 85.88 115 TYR A O 1
ATOM 950 N N . PHE A 1 116 ? 10.274 -2.689 -1.810 1.00 84.12 116 PHE A N 1
ATOM 951 C CA . PHE A 1 116 ? 10.607 -1.692 -2.819 1.00 84.12 116 PHE A CA 1
ATOM 952 C C . PHE A 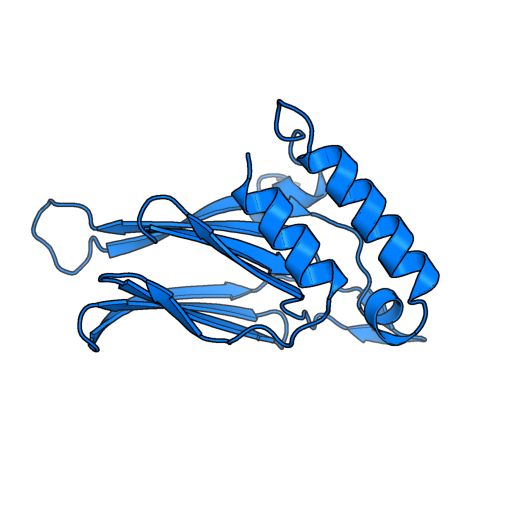1 116 ? 10.478 -2.276 -4.228 1.00 84.12 116 PHE A C 1
ATOM 954 O O . PHE A 1 116 ? 10.990 -3.362 -4.535 1.00 84.12 116 PHE A O 1
ATOM 961 N N . MET A 1 117 ? 9.811 -1.530 -5.100 1.00 82.81 117 MET A N 1
ATOM 962 C CA . MET A 1 117 ? 9.649 -1.834 -6.513 1.00 82.81 117 MET A CA 1
ATOM 963 C C . MET A 1 117 ? 10.091 -0.644 -7.336 1.00 82.81 117 MET A C 1
ATOM 965 O O . MET A 1 117 ? 9.814 0.502 -7.008 1.00 82.81 117 MET A O 1
ATOM 969 N N . LYS A 1 118 ? 10.732 -0.925 -8.466 1.00 72.75 118 LYS A N 1
ATOM 970 C CA . LYS A 1 118 ? 11.173 0.124 -9.376 1.00 72.75 118 LYS A CA 1
ATOM 971 C C . LYS A 1 118 ? 10.070 0.454 -10.385 1.00 72.75 118 LYS A C 1
ATOM 973 O O . LYS A 1 118 ? 10.203 0.110 -11.564 1.00 72.75 118 LYS A O 1
ATOM 978 N N . PHE A 1 119 ? 8.972 1.068 -9.935 1.00 70.06 119 PHE A N 1
ATOM 979 C CA . PHE A 1 119 ? 8.095 1.806 -10.847 1.00 70.06 119 PHE A CA 1
ATOM 980 C C . PHE A 1 119 ? 8.450 3.290 -10.778 1.00 70.06 119 PHE A C 1
ATOM 982 O O . PHE A 1 119 ? 8.062 3.987 -9.852 1.00 70.06 119 PHE A O 1
ATOM 989 N N . ASP A 1 120 ? 9.175 3.792 -11.777 1.00 65.31 120 ASP A N 1
ATOM 990 C CA . ASP A 1 120 ? 9.280 5.242 -11.941 1.00 65.31 120 ASP A CA 1
ATOM 991 C C . ASP A 1 120 ? 7.903 5.766 -12.400 1.00 65.31 120 ASP A C 1
ATOM 993 O O . ASP A 1 120 ? 7.296 5.170 -13.296 1.00 65.31 120 ASP A O 1
ATOM 997 N N . GLU A 1 121 ? 7.397 6.865 -11.835 1.00 61.12 121 GLU A N 1
ATOM 998 C CA . GLU A 1 121 ? 6.081 7.441 -12.189 1.00 61.12 121 GLU A CA 1
ATOM 999 C C . GLU A 1 121 ? 5.977 7.740 -13.697 1.00 61.12 121 GLU A C 1
ATOM 1001 O O . GLU A 1 121 ? 4.967 7.477 -14.356 1.00 61.12 121 GLU A O 1
ATOM 1006 N N . TYR A 1 122 ? 7.098 8.148 -14.298 1.00 62.03 122 TYR A N 1
ATOM 1007 C CA . TYR A 1 122 ? 7.240 8.296 -15.745 1.00 62.03 122 TYR A CA 1
ATOM 1008 C C . TYR A 1 122 ? 6.831 7.027 -16.525 1.00 62.03 122 TYR A C 1
ATOM 1010 O O . TYR A 1 122 ? 6.215 7.109 -17.592 1.00 62.03 122 TYR A O 1
ATOM 1018 N N . LEU A 1 123 ? 7.124 5.833 -15.997 1.00 63.19 123 LEU A N 1
ATOM 1019 C CA . LEU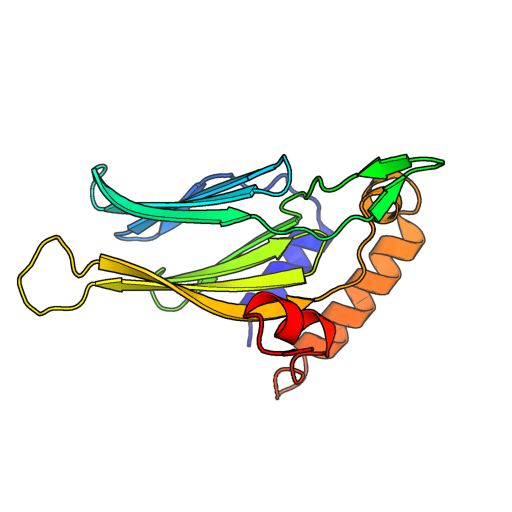 A 1 123 ? 6.735 4.557 -16.607 1.00 63.19 123 LEU A CA 1
ATOM 1020 C C . LEU A 1 123 ? 5.224 4.331 -16.537 1.00 63.19 123 LEU A C 1
ATOM 1022 O O . LEU A 1 123 ? 4.651 3.802 -17.496 1.00 63.19 123 LEU A O 1
ATOM 1026 N N . CYS A 1 124 ? 4.583 4.732 -15.436 1.00 60.69 124 CYS A N 1
ATOM 1027 C CA . CYS A 1 124 ? 3.131 4.657 -15.268 1.00 60.69 124 CYS A CA 1
ATOM 1028 C C . CYS A 1 124 ? 2.402 5.528 -16.303 1.00 60.69 124 CYS A C 1
ATOM 1030 O O . CYS A 1 124 ? 1.409 5.073 -16.896 1.00 60.69 124 CYS A O 1
ATOM 1032 N N . SER A 1 125 ? 2.927 6.726 -16.570 1.00 65.00 125 SER A N 1
ATOM 1033 C CA . SER A 1 125 ? 2.270 7.740 -17.404 1.00 65.00 125 SER A CA 1
ATOM 1034 C C . SER A 1 125 ? 2.611 7.638 -18.896 1.00 65.00 125 SER A C 1
ATOM 1036 O O . SER A 1 125 ? 1.706 7.703 -19.729 1.00 65.00 125 SER A O 1
ATOM 1038 N N . TYR A 1 126 ? 3.873 7.379 -19.263 1.00 66.00 126 TYR A N 1
ATOM 1039 C CA . TYR A 1 126 ? 4.338 7.474 -20.658 1.00 66.00 126 TYR A CA 1
ATOM 1040 C C . TYR A 1 126 ? 4.761 6.133 -21.281 1.00 66.00 126 TYR A C 1
ATOM 1042 O O . TYR A 1 126 ? 4.490 5.880 -22.456 1.00 66.00 126 TYR A O 1
ATOM 1050 N N . GLU A 1 127 ? 5.355 5.212 -20.512 1.00 74.38 127 GLU A N 1
ATOM 1051 C CA . GLU A 1 127 ? 5.861 3.924 -21.025 1.00 74.38 127 GLU A CA 1
ATOM 1052 C C . GLU A 1 127 ? 4.992 2.723 -20.611 1.00 74.38 127 GLU A C 1
ATOM 1054 O O . GLU A 1 127 ? 5.488 1.706 -20.115 1.00 74.38 127 GLU A O 1
ATOM 1059 N N . ARG A 1 128 ? 3.680 2.783 -20.886 1.00 74.00 128 ARG A N 1
ATOM 1060 C CA . ARG A 1 128 ? 2.685 1.769 -20.461 1.00 74.00 128 ARG A CA 1
ATOM 1061 C C . ARG A 1 128 ? 3.113 0.317 -20.710 1.00 74.00 128 ARG A C 1
ATOM 1063 O O . ARG A 1 128 ? 2.905 -0.543 -19.859 1.00 74.00 128 ARG A O 1
ATOM 1070 N N . LYS A 1 129 ? 3.715 0.018 -21.868 1.00 78.94 129 LYS A N 1
ATOM 1071 C CA . LYS A 1 129 ? 4.185 -1.345 -22.196 1.00 78.94 129 LYS A CA 1
ATOM 1072 C C . LYS A 1 129 ? 5.268 -1.834 -21.231 1.00 78.94 129 LYS A C 1
ATOM 1074 O O . LYS A 1 129 ? 5.298 -3.017 -20.903 1.00 78.94 129 LYS A O 1
ATOM 1079 N N . LYS A 1 130 ? 6.168 -0.951 -20.800 1.00 79.88 130 LYS A N 1
ATOM 1080 C CA . LYS A 1 130 ? 7.243 -1.274 -19.858 1.00 79.88 130 LYS A CA 1
ATOM 1081 C C . LYS A 1 130 ? 6.702 -1.381 -18.437 1.00 79.88 130 LYS A C 1
ATOM 1083 O O . LYS A 1 130 ? 7.013 -2.366 -17.776 1.00 79.88 130 LYS A O 1
ATOM 1088 N N . TYR A 1 131 ? 5.808 -0.475 -18.037 1.00 80.81 131 TYR A N 1
ATOM 1089 C CA . TYR A 1 131 ? 5.053 -0.587 -16.785 1.00 80.81 131 TYR A CA 1
ATOM 1090 C C . TYR A 1 131 ? 4.347 -1.944 -16.667 1.00 80.81 131 TYR A C 1
ATOM 1092 O O . TYR A 1 131 ? 4.576 -2.675 -15.711 1.00 80.81 131 TYR A O 1
ATOM 1100 N N . MET A 1 132 ? 3.578 -2.343 -17.685 1.00 81.94 132 MET A N 1
ATOM 1101 C CA . MET A 1 132 ? 2.877 -3.634 -17.705 1.00 81.94 132 MET A CA 1
ATOM 1102 C C . MET A 1 132 ? 3.835 -4.829 -17.603 1.00 81.94 132 MET A C 1
ATOM 1104 O O . MET A 1 132 ? 3.540 -5.794 -16.904 1.00 81.94 132 MET A O 1
ATOM 1108 N N . LYS A 1 133 ? 5.008 -4.775 -18.252 1.00 84.50 133 LYS A N 1
ATOM 1109 C CA . LYS A 1 133 ? 6.035 -5.826 -18.121 1.00 84.50 133 LYS A CA 1
ATOM 1110 C C . LYS A 1 133 ? 6.571 -5.931 -16.692 1.00 84.50 133 LYS A C 1
ATOM 1112 O O . LYS A 1 133 ? 6.731 -7.043 -16.193 1.00 84.50 133 LYS A O 1
ATOM 1117 N N . ILE A 1 134 ? 6.839 -4.797 -16.048 1.00 83.06 134 ILE A N 1
ATOM 1118 C CA . ILE A 1 134 ? 7.325 -4.736 -14.663 1.00 83.06 134 ILE A CA 1
ATOM 1119 C C . ILE A 1 134 ? 6.235 -5.227 -13.700 1.00 83.06 134 ILE A C 1
ATOM 1121 O O . ILE A 1 134 ? 6.495 -6.102 -12.876 1.00 83.06 134 ILE A O 1
ATOM 1125 N N . LEU A 1 135 ? 4.994 -4.764 -13.872 1.00 84.69 135 LEU A N 1
ATOM 1126 C CA . LEU A 1 135 ? 3.8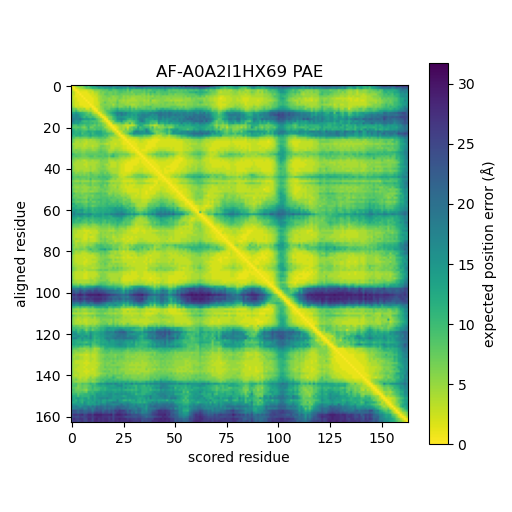43 -5.200 -13.082 1.00 84.69 135 LEU A CA 1
ATOM 1127 C C . LEU A 1 135 ? 3.635 -6.716 -13.190 1.00 84.69 135 LEU A C 1
ATOM 1129 O O . LEU A 1 135 ? 3.483 -7.393 -12.177 1.00 84.69 135 LEU A O 1
ATOM 1133 N N . GLN A 1 136 ? 3.703 -7.280 -14.400 1.00 85.25 136 GLN A N 1
ATOM 1134 C CA . GLN A 1 136 ? 3.612 -8.728 -14.613 1.00 85.25 136 GLN A CA 1
ATOM 1135 C C . GLN A 1 136 ? 4.783 -9.496 -13.993 1.00 85.25 136 GLN A C 1
ATOM 1137 O O . GLN A 1 136 ? 4.584 -10.604 -13.488 1.00 85.25 136 GLN A O 1
ATOM 1142 N N . HIS A 1 137 ? 5.996 -8.940 -14.026 1.00 86.25 137 HIS A N 1
ATOM 1143 C CA . HIS A 1 137 ? 7.156 -9.540 -13.373 1.00 86.25 137 HIS A CA 1
ATOM 1144 C C . HIS A 1 137 ? 6.932 -9.652 -11.861 1.00 86.25 137 HIS A C 1
ATOM 1146 O O . HIS A 1 137 ? 7.026 -10.755 -11.315 1.00 86.25 137 HIS A O 1
ATOM 1152 N N . TYR A 1 138 ? 6.534 -8.559 -11.205 1.00 84.56 138 TYR A N 1
ATOM 1153 C CA . TYR A 1 138 ? 6.224 -8.573 -9.776 1.00 84.56 138 TYR A CA 1
ATOM 1154 C C . TYR A 1 138 ? 5.016 -9.457 -9.461 1.00 84.56 138 TYR A C 1
ATOM 1156 O O . TYR A 1 138 ? 5.105 -10.298 -8.571 1.00 84.56 138 TYR A O 1
ATOM 1164 N N . LYS A 1 139 ? 3.940 -9.407 -10.254 1.00 85.94 139 LYS A N 1
ATOM 1165 C CA . LYS A 1 139 ? 2.793 -10.319 -10.113 1.00 85.94 139 LYS A CA 1
ATOM 1166 C C . LYS A 1 139 ? 3.238 -11.781 -10.081 1.00 85.94 139 LYS A C 1
ATOM 1168 O O . LYS A 1 139 ? 2.808 -12.530 -9.209 1.00 85.94 139 LYS A O 1
ATOM 1173 N N . ARG A 1 140 ? 4.145 -12.193 -10.976 1.00 85.19 140 ARG A N 1
ATOM 1174 C CA . ARG A 1 140 ? 4.708 -13.557 -10.989 1.00 85.19 140 ARG A CA 1
ATOM 1175 C C . ARG A 1 140 ? 5.565 -13.856 -9.760 1.00 85.19 140 ARG A C 1
ATOM 1177 O O . ARG A 1 140 ? 5.495 -14.971 -9.254 1.00 85.19 140 ARG A O 1
ATOM 1184 N N . MET A 1 141 ? 6.359 -12.898 -9.281 1.00 83.50 141 MET A N 1
ATOM 1185 C CA . MET A 1 141 ? 7.162 -13.065 -8.062 1.00 83.50 141 MET A CA 1
ATOM 1186 C C . MET A 1 141 ? 6.287 -13.274 -6.824 1.00 83.50 141 MET A C 1
ATOM 1188 O O . MET A 1 141 ? 6.526 -14.214 -6.073 1.00 83.50 141 MET A O 1
ATOM 1192 N N . PHE A 1 142 ? 5.254 -12.449 -6.649 1.00 80.88 142 PHE A N 1
ATOM 1193 C CA . PHE A 1 142 ? 4.341 -12.502 -5.503 1.00 80.88 142 PHE A CA 1
ATOM 1194 C C . PHE A 1 142 ? 3.270 -13.601 -5.613 1.00 80.88 142 PHE A C 1
ATOM 1196 O O . PHE A 1 142 ? 2.577 -13.880 -4.640 1.00 80.88 142 PHE A O 1
ATOM 1203 N N . SER A 1 143 ? 3.152 -14.259 -6.772 1.00 79.19 143 SER A N 1
ATOM 1204 C CA . SER A 1 143 ? 2.304 -15.447 -6.962 1.00 79.19 143 SER A CA 1
ATOM 1205 C C . SER A 1 143 ? 2.989 -16.759 -6.546 1.00 79.19 143 SER A C 1
ATOM 1207 O O . SER A 1 143 ? 2.385 -17.823 -6.665 1.00 79.19 143 SER A O 1
ATOM 1209 N N . LYS A 1 144 ? 4.251 -16.727 -6.094 1.00 79.12 144 LYS A N 1
ATOM 1210 C CA . LYS A 1 144 ? 4.963 -17.913 -5.585 1.00 79.12 144 LYS A CA 1
ATOM 1211 C C . LYS A 1 144 ? 4.578 -18.206 -4.139 1.00 79.12 144 LYS A C 1
ATOM 1213 O O . LYS A 1 144 ? 4.304 -17.281 -3.386 1.00 79.12 144 LYS A O 1
ATOM 1218 N N . SER A 1 145 ? 4.594 -19.487 -3.751 1.00 69.44 145 SER A N 1
ATOM 1219 C CA . SER A 1 145 ? 4.136 -19.986 -2.436 1.00 69.44 145 SER A CA 1
ATOM 1220 C C . SER A 1 145 ? 4.806 -19.319 -1.235 1.00 69.44 145 SER A C 1
ATOM 1222 O O . SER A 1 145 ? 4.241 -19.301 -0.146 1.00 69.44 145 SER A O 1
ATOM 1224 N N . THR A 1 146 ? 5.999 -18.769 -1.433 1.00 74.56 146 THR A N 1
ATOM 1225 C CA . THR A 1 146 ? 6.732 -17.962 -0.464 1.00 74.56 146 THR A CA 1
ATOM 1226 C C . THR A 1 146 ? 6.842 -16.525 -0.960 1.00 74.56 146 THR A C 1
ATOM 1228 O O . THR A 1 146 ? 7.180 -16.287 -2.123 1.00 74.56 146 THR A O 1
ATOM 1231 N N . LEU A 1 147 ? 6.569 -15.567 -0.066 1.00 71.06 147 LEU A N 1
ATOM 1232 C CA . LEU A 1 147 ? 6.823 -14.154 -0.342 1.00 71.06 147 LEU A CA 1
ATOM 1233 C C . LEU A 1 147 ? 8.321 -13.955 -0.630 1.00 71.06 147 LEU A C 1
ATOM 1235 O O . LEU A 1 147 ? 9.152 -14.603 0.015 1.00 71.06 147 LEU A O 1
ATOM 1239 N N . PRO A 1 148 ? 8.679 -13.102 -1.606 1.00 71.69 148 PRO A N 1
ATOM 1240 C CA . PRO A 1 148 ? 10.077 -12.797 -1.867 1.00 71.69 148 PRO A CA 1
ATOM 1241 C C . PRO A 1 148 ? 10.699 -12.141 -0.633 1.00 71.69 148 PRO A C 1
ATOM 1243 O O . PRO A 1 148 ? 10.026 -11.393 0.069 1.00 71.69 148 PRO A O 1
ATOM 1246 N N . SER A 1 149 ? 11.981 -12.388 -0.374 1.00 70.75 149 SER A N 1
ATOM 1247 C CA . SER A 1 149 ? 12.699 -11.631 0.652 1.00 70.75 149 SER A CA 1
ATOM 1248 C C . SER A 1 149 ? 12.737 -10.140 0.273 1.00 70.75 149 SER A C 1
ATOM 1250 O O . SER A 1 149 ? 12.921 -9.840 -0.914 1.00 70.75 149 SER A O 1
ATOM 1252 N N . PRO A 1 150 ? 12.588 -9.210 1.236 1.00 68.88 150 PRO A N 1
ATOM 1253 C CA . PRO A 1 150 ? 12.775 -7.783 0.987 1.00 68.88 150 PRO A CA 1
ATOM 1254 C C . PRO A 1 150 ? 14.154 -7.511 0.368 1.00 68.88 150 PRO A C 1
ATOM 1256 O O . PRO A 1 150 ? 15.135 -8.185 0.693 1.00 68.88 150 PRO A O 1
ATOM 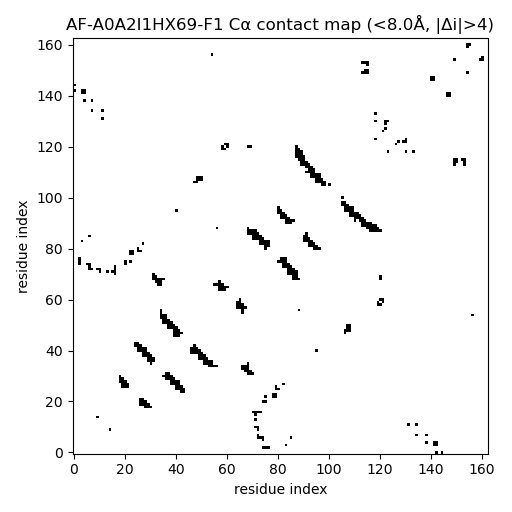1259 N N . ASN A 1 151 ? 14.227 -6.556 -0.558 1.00 65.94 151 ASN A N 1
ATOM 1260 C CA . ASN A 1 151 ? 15.487 -6.163 -1.200 1.00 65.94 151 ASN A CA 1
ATOM 1261 C C . ASN A 1 151 ? 16.217 -5.083 -0.373 1.00 65.94 151 ASN A C 1
ATOM 1263 O O . ASN A 1 151 ? 15.666 -4.563 0.589 1.00 65.94 151 ASN A O 1
ATOM 1267 N N . TYR A 1 152 ? 17.455 -4.739 -0.744 1.00 62.94 152 TYR A N 1
ATOM 1268 C CA . TYR A 1 152 ? 18.277 -3.750 -0.025 1.00 62.94 152 TYR A CA 1
ATOM 1269 C C . TYR A 1 152 ? 17.559 -2.405 0.193 1.00 62.94 152 TYR A C 1
ATOM 1271 O O . TYR A 1 152 ? 17.533 -1.892 1.308 1.00 62.94 152 TYR A O 1
ATOM 1279 N N . ASP A 1 153 ? 16.896 -1.883 -0.841 1.00 63.38 153 ASP A N 1
ATOM 1280 C CA . ASP A 1 153 ? 16.133 -0.632 -0.756 1.00 63.38 153 ASP A CA 1
ATOM 1281 C C . ASP A 1 153 ? 14.906 -0.746 0.161 1.00 63.38 153 ASP A C 1
ATOM 1283 O O . ASP A 1 153 ? 14.458 0.248 0.725 1.00 63.38 153 ASP A O 1
ATOM 1287 N N . SER A 1 154 ? 14.404 -1.965 0.386 1.00 62.19 154 SER A N 1
ATOM 1288 C CA . SER A 1 154 ? 13.344 -2.220 1.363 1.00 62.19 154 SER A CA 1
ATOM 1289 C C . SER A 1 154 ? 13.818 -2.050 2.810 1.00 62.19 154 SER A C 1
ATOM 1291 O O . SER A 1 154 ? 13.020 -1.713 3.676 1.00 62.19 154 SER A O 1
ATOM 1293 N N . PHE A 1 155 ? 15.113 -2.250 3.077 1.00 58.97 155 PHE A N 1
ATOM 1294 C CA . PHE A 1 155 ? 15.714 -2.077 4.405 1.00 58.97 155 PHE A CA 1
ATOM 1295 C C . PHE A 1 155 ? 16.188 -0.642 4.680 1.00 58.97 155 PHE A C 1
ATOM 1297 O O . PHE A 1 155 ? 16.456 -0.300 5.831 1.00 58.97 155 PHE A O 1
ATOM 1304 N N . ARG A 1 156 ? 16.279 0.221 3.654 1.00 57.78 156 ARG A N 1
ATOM 1305 C CA . ARG A 1 156 ? 16.679 1.633 3.823 1.00 57.78 156 ARG A CA 1
ATOM 1306 C C . ARG A 1 156 ? 15.682 2.457 4.641 1.00 57.78 156 ARG A C 1
ATOM 1308 O O . ARG A 1 156 ? 16.079 3.478 5.193 1.00 57.78 156 ARG A O 1
ATOM 1315 N N . LEU A 1 157 ? 14.427 2.023 4.736 1.00 57.72 157 LEU A N 1
ATOM 1316 C CA . LEU A 1 157 ? 13.357 2.761 5.411 1.00 57.72 157 LEU A CA 1
ATOM 1317 C C . LEU A 1 157 ? 13.499 2.862 6.929 1.00 57.72 157 LEU A C 1
ATOM 1319 O O . LEU A 1 157 ? 13.049 3.847 7.504 1.00 57.72 157 LEU A O 1
ATOM 1323 N N . ASP A 1 158 ? 14.174 1.907 7.567 1.00 49.12 158 ASP A N 1
ATOM 1324 C CA . ASP A 1 158 ? 14.310 1.899 9.027 1.00 49.12 158 ASP A CA 1
ATOM 1325 C C . ASP A 1 158 ? 15.626 2.537 9.527 1.00 49.12 158 ASP A C 1
ATOM 1327 O O . ASP A 1 158 ? 15.938 2.454 10.714 1.00 49.12 158 ASP A O 1
ATOM 1331 N N . GLY A 1 159 ? 16.454 3.134 8.658 1.00 45.19 159 GLY A N 1
ATOM 1332 C CA . GLY A 1 159 ? 17.777 3.634 9.071 1.00 45.19 159 GLY A CA 1
ATOM 1333 C C . GLY A 1 159 ? 18.744 2.530 9.538 1.00 45.19 159 GLY A C 1
ATOM 1334 O O . GLY A 1 159 ? 19.728 2.810 10.216 1.00 45.19 159 GLY A O 1
ATOM 1335 N N . TRP A 1 160 ? 18.484 1.264 9.179 1.00 43.22 160 TRP A N 1
ATOM 1336 C CA . TRP A 1 160 ? 19.320 0.108 9.556 1.00 43.22 160 TRP A CA 1
ATOM 1337 C C . TRP A 1 160 ? 20.634 0.011 8.784 1.00 43.22 160 TRP A C 1
ATOM 1339 O O . TRP A 1 160 ? 21.510 -0.770 9.153 1.00 43.22 160 TRP A O 1
ATOM 1349 N N . VAL A 1 161 ? 20.798 0.805 7.730 1.00 38.06 161 VAL A N 1
ATOM 1350 C CA . VAL A 1 161 ? 22.116 1.040 7.147 1.00 38.06 161 VAL A CA 1
ATOM 1351 C C . VAL A 1 161 ? 22.724 2.196 7.934 1.00 38.06 161 VAL A C 1
ATOM 1353 O O . VAL A 1 161 ? 22.594 3.351 7.546 1.00 38.06 161 VAL A O 1
ATOM 1356 N N . SER A 1 162 ? 23.289 1.887 9.105 1.00 41.91 162 SER A N 1
ATOM 1357 C CA . SER A 1 162 ? 24.238 2.803 9.743 1.00 41.91 162 SER A CA 1
ATOM 1358 C C . SER A 1 162 ? 25.434 2.982 8.804 1.00 41.91 162 SER A C 1
ATOM 1360 O O . SER A 1 162 ? 25.880 1.991 8.219 1.00 41.91 162 SER A O 1
ATOM 1362 N N . ASP A 1 163 ? 25.877 4.233 8.645 1.00 36.97 163 ASP A N 1
ATOM 1363 C CA . ASP A 1 163 ? 27.078 4.634 7.893 1.00 36.97 163 ASP A CA 1
ATOM 1364 C C . ASP A 1 163 ? 28.321 3.783 8.220 1.00 36.97 163 ASP A C 1
ATOM 1366 O O . ASP A 1 163 ? 28.497 3.392 9.402 1.00 36.97 163 ASP A O 1
#

Sequence (163 aa):
MDTVSILFQKADNRSLEPTELAGNLIKWDIHVGDGIIKLEVFKKGKLISERTENYHFPYKYINDFHDDHELIASSLFNNNDIVILLATFGILIYTFSENNKSSEKDKSIFLNYFYFMKFDEYLCSYERKKYMKILQHYKRMFSKSTLPSPNYDSFRLDGWVSD

Radius of gyration: 16.26 Å; Cα contacts (8 Å, |Δi|>4): 283; chains: 1; bounding box: 45×37×51 Å

Solvent-accessible surface area (backbone atoms only — not comparable to full-atom values): 9313 Å² total; per-residue (Å²): 119,63,65,65,53,50,30,49,52,44,44,72,67,62,54,84,61,70,51,57,50,78,45,102,66,40,32,40,38,51,49,57,42,86,19,32,43,38,41,37,35,28,44,92,88,38,82,62,36,74,45,77,48,79,51,90,66,67,34,77,50,98,90,46,77,43,40,63,44,49,70,46,25,66,43,71,37,79,94,51,36,26,44,41,37,32,37,36,60,21,40,41,32,35,36,54,44,77,52,86,77,88,47,92,82,48,41,45,71,40,83,77,46,48,36,60,38,94,45,49,66,55,30,70,76,73,37,51,73,59,36,52,52,51,53,52,50,51,48,57,51,63,69,39,101,55,76,72,78,65,50,76,74,31,48,55,77,76,61,71,71,68,133